Protein AF-A0A396J827-F1 (afdb_monomer)

Sequence (99 aa):
MKILHCVENFNGVKDERCEATIPFYIPNLRDQSMSAQFPQGFLGITLMEQPNKYYFIIRDHKLIVEADSSILTIIEKLQSYKSKVAHNCEGLQYNLGDF

Solvent-accessible surface area (backbone atoms only — not comparable to full-atom values): 5728 Å² total; per-residue (Å²): 140,59,67,65,62,53,43,49,74,69,70,30,44,77,70,50,77,44,42,35,43,41,34,36,33,33,57,53,66,92,54,74,88,54,52,89,80,49,73,79,38,36,36,40,40,38,39,68,94,42,71,62,37,29,36,39,39,31,68,97,72,77,41,76,46,83,42,55,40,66,53,57,58,51,35,59,75,66,49,49,45,44,79,77,51,70,46,78,48,80,50,74,44,59,42,44,90,96,77

Structure (mmCIF, N/CA/C/O backbone):
data_AF-A0A396J827-F1
#
_entry.id   AF-A0A396J827-F1
#
loop_
_atom_site.group_PDB
_atom_site.id
_atom_site.type_symbol
_atom_site.label_atom_id
_atom_site.label_alt_id
_atom_site.label_comp_id
_atom_site.label_asym_id
_atom_site.label_entity_id
_atom_site.label_seq_id
_atom_site.pdbx_PDB_ins_code
_atom_site.Cartn_x
_atom_site.Cartn_y
_atom_site.Cartn_z
_atom_site.occupancy
_atom_site.B_iso_or_equiv
_atom_site.auth_seq_id
_atom_site.auth_comp_id
_atom_site.auth_asym_id
_atom_site.auth_atom_id
_atom_site.pdbx_PDB_model_num
ATOM 1 N N . MET A 1 1 ? 21.091 -15.648 -9.616 1.00 52.00 1 MET A N 1
ATOM 2 C CA . MET A 1 1 ? 21.552 -14.755 -10.702 1.00 52.00 1 MET A CA 1
ATOM 3 C C . MET A 1 1 ? 21.668 -15.530 -12.027 1.00 52.00 1 MET A C 1
ATOM 5 O O . MET A 1 1 ? 22.757 -15.722 -12.533 1.00 52.00 1 MET A O 1
ATOM 9 N N . LYS A 1 2 ? 20.554 -16.057 -12.559 1.00 55.84 2 LYS A N 1
ATOM 10 C CA . LYS A 1 2 ? 20.490 -16.714 -13.891 1.00 55.84 2 LYS A CA 1
ATOM 11 C C . LYS A 1 2 ? 19.471 -16.028 -14.807 1.00 55.84 2 LYS A C 1
ATOM 13 O O . LYS A 1 2 ? 19.710 -15.906 -15.994 1.00 55.84 2 LYS A O 1
ATOM 18 N N . ILE A 1 3 ? 18.387 -15.513 -14.217 1.00 58.75 3 ILE A N 1
ATOM 19 C CA . ILE A 1 3 ? 17.314 -14.784 -14.907 1.00 58.75 3 ILE A CA 1
ATOM 20 C C . ILE A 1 3 ? 17.848 -13.536 -15.635 1.00 58.75 3 ILE A C 1
ATOM 22 O O . ILE A 1 3 ? 17.520 -13.340 -16.797 1.00 58.75 3 ILE A O 1
ATOM 26 N N . LEU A 1 4 ? 18.733 -12.758 -14.993 1.00 63.84 4 LEU A N 1
ATOM 27 C CA . LEU A 1 4 ? 19.327 -11.537 -15.568 1.00 63.84 4 LEU A CA 1
ATOM 28 C C . LEU A 1 4 ? 20.072 -11.809 -16.885 1.00 63.84 4 LEU A C 1
ATOM 30 O O . LEU A 1 4 ? 19.866 -11.105 -17.865 1.00 63.84 4 LEU A O 1
ATOM 34 N N . HIS A 1 5 ? 20.862 -12.886 -16.927 1.00 63.81 5 HIS A N 1
ATOM 35 C CA . HIS A 1 5 ? 21.661 -13.225 -18.104 1.00 63.81 5 HIS A CA 1
ATOM 36 C C . HIS A 1 5 ? 20.799 -13.657 -19.300 1.00 63.81 5 HIS A C 1
ATOM 38 O O . HIS A 1 5 ? 21.153 -13.405 -20.445 1.00 63.81 5 HIS A O 1
ATOM 44 N N . CYS A 1 6 ? 19.642 -14.282 -19.052 1.00 75.69 6 CYS A N 1
ATOM 45 C CA .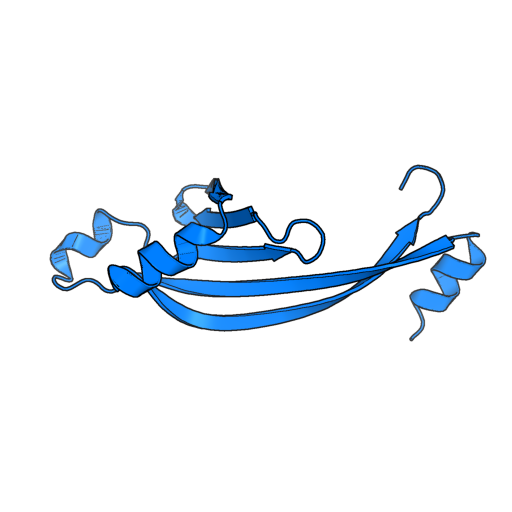 CYS A 1 6 ? 18.720 -14.635 -20.129 1.00 75.69 6 CYS A CA 1
ATOM 46 C C . CYS A 1 6 ? 18.126 -13.387 -20.792 1.00 75.69 6 CYS A C 1
ATOM 48 O O . CYS A 1 6 ? 18.098 -13.326 -22.013 1.00 75.69 6 CYS A O 1
ATOM 50 N N . VAL A 1 7 ? 17.681 -12.400 -20.008 1.00 77.19 7 VAL A N 1
ATOM 51 C CA . VAL A 1 7 ? 17.033 -11.183 -20.534 1.00 77.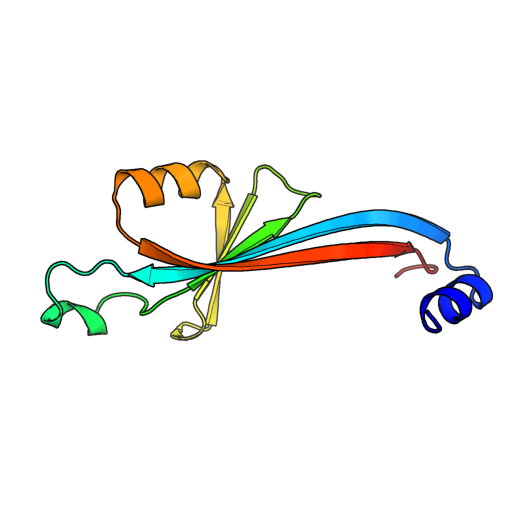19 7 VAL A CA 1
ATOM 52 C C . VAL A 1 7 ? 18.009 -10.342 -21.361 1.00 77.19 7 VAL A C 1
ATOM 54 O O . VAL A 1 7 ? 17.655 -9.877 -22.442 1.00 77.19 7 VAL A O 1
ATOM 57 N N . GLU A 1 8 ? 19.258 -10.226 -20.911 1.00 76.44 8 GLU A N 1
ATOM 58 C CA . GLU A 1 8 ? 20.324 -9.544 -21.658 1.00 76.44 8 GLU A CA 1
ATOM 59 C C . GLU A 1 8 ? 20.605 -10.226 -23.010 1.00 76.44 8 GLU A C 1
ATOM 61 O O . GLU A 1 8 ? 20.773 -9.548 -24.022 1.00 76.44 8 GLU A O 1
ATOM 66 N N . ASN A 1 9 ? 20.563 -11.563 -23.065 1.00 80.62 9 ASN A N 1
ATOM 67 C CA . ASN A 1 9 ? 20.756 -12.322 -24.307 1.00 80.62 9 ASN A CA 1
ATOM 68 C C . ASN A 1 9 ? 19.603 -12.159 -25.318 1.00 80.62 9 ASN A C 1
ATOM 70 O O . ASN A 1 9 ? 19.782 -12.471 -26.494 1.00 80.62 9 ASN A O 1
ATOM 74 N N . PHE A 1 10 ? 18.437 -11.667 -24.887 1.00 82.62 10 PHE A N 1
ATOM 75 C CA . PHE A 1 10 ? 17.309 -11.328 -25.762 1.00 82.62 10 PHE A CA 1
ATOM 76 C C . PHE A 1 10 ? 17.281 -9.842 -26.160 1.00 82.62 10 PHE A C 1
ATOM 78 O O . PHE A 1 10 ? 16.257 -9.362 -26.635 1.00 82.62 10 PHE A O 1
ATOM 85 N N . ASN A 1 11 ? 18.392 -9.113 -26.001 1.00 81.94 11 ASN A N 1
ATOM 86 C CA . ASN A 1 11 ? 18.488 -7.662 -26.218 1.00 81.94 11 ASN A CA 1
ATOM 87 C C . ASN A 1 11 ? 17.599 -6.832 -25.274 1.00 81.94 11 ASN A C 1
ATOM 89 O O . ASN A 1 11 ? 17.233 -5.706 -25.611 1.00 81.94 11 ASN A O 1
ATOM 93 N N . GLY A 1 12 ? 17.246 -7.365 -24.100 1.00 81.56 12 GLY A N 1
ATOM 94 C CA . GLY A 1 12 ? 16.540 -6.593 -23.084 1.00 81.56 12 GLY A CA 1
ATOM 95 C C . GLY A 1 12 ? 17.410 -5.440 -22.583 1.00 81.56 12 GLY A C 1
ATOM 96 O O . GLY A 1 12 ? 18.551 -5.650 -22.163 1.00 81.56 12 GLY A O 1
ATOM 97 N N . VAL A 1 13 ? 16.872 -4.223 -22.610 1.00 82.56 13 VAL A N 1
ATOM 98 C CA . VAL A 1 13 ? 17.555 -3.027 -22.108 1.00 82.56 13 VAL A CA 1
ATOM 99 C C . VAL A 1 13 ? 17.170 -2.841 -20.652 1.00 82.56 13 VAL A C 1
ATOM 101 O O . VAL A 1 13 ? 15.993 -2.743 -20.312 1.00 82.56 13 VAL A O 1
ATOM 104 N N . LYS A 1 14 ? 18.174 -2.814 -19.779 1.00 82.50 14 LYS A N 1
ATOM 105 C CA . LYS A 1 14 ? 17.966 -2.499 -18.369 1.00 82.50 14 LYS A CA 1
ATOM 106 C C . LYS A 1 14 ? 17.554 -1.035 -18.245 1.00 82.50 14 LYS A C 1
ATOM 108 O O . LYS A 1 14 ? 18.302 -0.171 -18.696 1.00 82.50 14 LYS A O 1
ATOM 113 N N . ASP A 1 15 ? 16.408 -0.796 -17.624 1.00 78.38 15 ASP A N 1
ATOM 114 C CA . ASP A 1 15 ? 15.821 0.535 -17.504 1.00 78.38 15 ASP A CA 1
ATOM 115 C C . ASP A 1 15 ? 16.137 1.122 -16.123 1.00 78.38 15 ASP A C 1
ATOM 117 O O . ASP A 1 15 ? 17.213 1.684 -15.907 1.00 78.38 15 ASP A O 1
ATOM 121 N N . GLU A 1 16 ? 15.273 0.872 -15.138 1.00 82.44 16 GLU A N 1
ATOM 122 C CA . GLU A 1 16 ? 15.369 1.465 -13.805 1.00 82.44 16 GLU A CA 1
ATOM 123 C C . GLU A 1 16 ? 15.263 0.426 -12.676 1.00 82.44 16 GLU A C 1
ATOM 125 O O . GLU A 1 16 ? 15.005 -0.765 -12.885 1.00 82.44 16 GLU A O 1
ATOM 130 N N . ARG A 1 17 ? 15.541 0.866 -11.444 1.00 86.56 17 ARG A N 1
ATOM 131 C CA . ARG A 1 17 ? 15.224 0.089 -10.238 1.00 86.56 17 ARG A CA 1
ATOM 132 C C . ARG A 1 17 ? 13.756 0.316 -9.908 1.00 86.56 17 ARG A C 1
ATOM 134 O O . ARG A 1 17 ? 13.325 1.459 -9.909 1.00 86.56 17 ARG A O 1
ATOM 141 N N . CYS A 1 18 ? 13.043 -0.748 -9.565 1.00 87.88 18 CYS A N 1
ATOM 142 C CA . CYS A 1 18 ? 11.686 -0.647 -9.045 1.00 87.88 18 CYS A CA 1
ATOM 143 C C . CYS A 1 18 ? 11.675 -1.006 -7.559 1.00 87.88 18 CYS A C 1
ATOM 145 O O . CYS A 1 18 ? 12.397 -1.90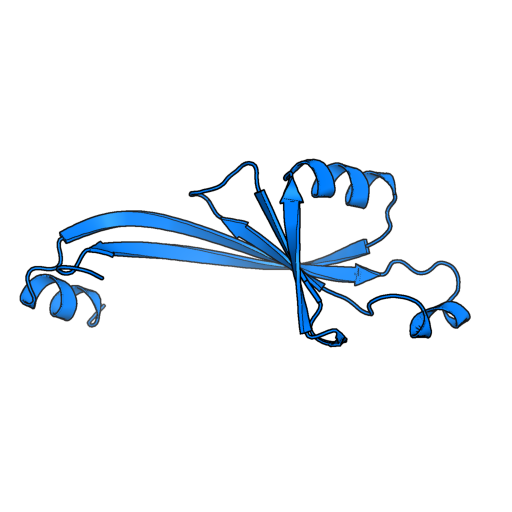6 -7.115 1.00 87.88 18 CYS A O 1
ATOM 147 N N . GLU A 1 19 ? 10.863 -0.298 -6.781 1.00 93.69 19 GLU A N 1
ATOM 148 C CA . GLU A 1 19 ? 10.647 -0.601 -5.370 1.00 93.69 19 GLU A CA 1
ATOM 149 C C . GLU A 1 19 ? 9.162 -0.494 -5.037 1.00 93.69 19 GLU A C 1
ATOM 151 O O . GLU A 1 19 ? 8.477 0.446 -5.449 1.00 93.69 19 GLU A O 1
ATOM 156 N N . ALA A 1 20 ? 8.670 -1.460 -4.267 1.00 94.44 20 ALA A N 1
ATOM 157 C CA . ALA A 1 20 ? 7.314 -1.457 -3.755 1.00 94.44 20 ALA A CA 1
ATOM 158 C C . ALA A 1 20 ? 7.288 -1.798 -2.266 1.00 94.44 20 ALA A C 1
ATOM 160 O O . ALA A 1 20 ? 7.898 -2.773 -1.819 1.00 94.44 20 ALA A O 1
ATOM 161 N N . THR A 1 21 ? 6.515 -1.032 -1.501 1.00 95.62 21 THR A N 1
ATOM 162 C CA . THR A 1 21 ? 6.203 -1.339 -0.101 1.00 95.62 21 THR A CA 1
ATOM 163 C C . THR A 1 21 ? 4.793 -1.899 -0.029 1.00 95.62 21 THR A C 1
ATOM 165 O O . THR A 1 21 ? 3.835 -1.260 -0.464 1.00 95.62 21 THR A O 1
ATOM 168 N N . ILE A 1 22 ? 4.664 -3.085 0.560 1.00 95.69 22 ILE A N 1
ATOM 169 C CA . ILE A 1 22 ? 3.422 -3.849 0.628 1.00 95.69 22 ILE A CA 1
ATOM 170 C C . ILE A 1 22 ? 3.075 -4.164 2.097 1.00 95.69 22 ILE A C 1
ATOM 172 O O . ILE A 1 22 ? 3.386 -5.248 2.608 1.00 95.69 22 ILE A O 1
ATOM 176 N N . PRO A 1 23 ? 2.480 -3.207 2.830 1.00 95.38 23 PRO A N 1
ATOM 177 C CA . PRO A 1 23 ? 1.993 -3.415 4.192 1.00 95.38 23 PRO A CA 1
ATOM 178 C C . PRO A 1 23 ? 0.647 -4.150 4.258 1.00 95.38 23 PRO A C 1
ATOM 180 O O . PRO A 1 23 ? -0.258 -3.910 3.464 1.00 95.38 23 PRO A O 1
ATOM 183 N N . PHE A 1 24 ? 0.471 -5.001 5.269 1.00 94.69 24 PHE A N 1
ATOM 184 C CA . PHE A 1 24 ? -0.820 -5.589 5.622 1.00 94.69 24 PHE A CA 1
ATOM 185 C C . PHE A 1 24 ? -1.428 -4.884 6.836 1.00 94.69 24 PHE A C 1
ATOM 187 O O . PHE A 1 24 ? -0.812 -4.819 7.906 1.00 94.69 24 PHE A O 1
ATOM 194 N N . TYR A 1 25 ? -2.663 -4.411 6.679 1.00 94.06 25 TYR A N 1
ATOM 195 C CA . TYR A 1 25 ? -3.409 -3.693 7.707 1.00 94.06 25 TYR A CA 1
ATOM 196 C C . TYR A 1 25 ? -4.573 -4.517 8.236 1.00 94.06 25 TYR A C 1
ATOM 198 O O . TYR A 1 25 ? -5.287 -5.171 7.478 1.00 94.06 25 TYR A O 1
ATOM 206 N N . ILE A 1 26 ? -4.794 -4.414 9.544 1.00 92.56 26 ILE A N 1
ATOM 207 C CA . ILE A 1 26 ? -5.965 -4.958 10.237 1.00 92.56 26 ILE A CA 1
ATOM 208 C C . ILE A 1 26 ? -6.741 -3.836 10.929 1.00 92.56 2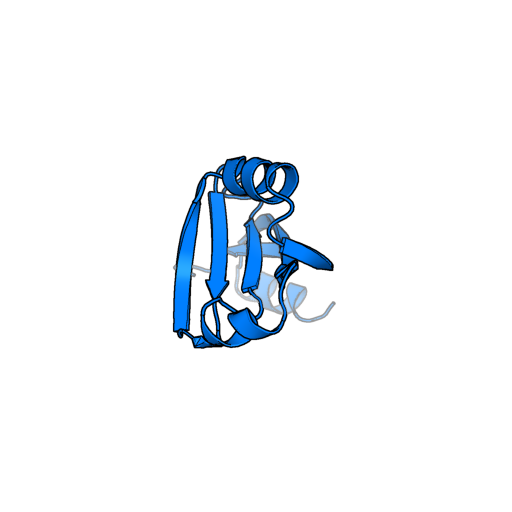6 ILE A C 1
ATOM 210 O O . ILE A 1 26 ? -6.120 -2.883 11.413 1.00 92.56 26 ILE A O 1
ATOM 214 N N . PRO A 1 27 ? -8.079 -3.920 10.977 1.00 91.19 27 PRO A N 1
ATOM 215 C CA . PRO A 1 27 ? -8.893 -2.887 11.589 1.00 91.19 27 PRO A CA 1
ATOM 216 C C . PRO A 1 27 ? -8.637 -2.832 13.095 1.00 91.19 27 PRO A C 1
ATOM 218 O O . PRO A 1 27 ? -8.491 -3.854 13.769 1.00 91.19 27 PRO A O 1
ATOM 221 N N . ASN A 1 28 ? -8.594 -1.619 13.628 1.00 89.94 28 ASN A N 1
ATOM 222 C CA . ASN A 1 28 ? -8.522 -1.362 15.057 1.00 89.94 28 ASN A CA 1
ATOM 223 C C . ASN A 1 28 ? -9.942 -1.106 15.582 1.00 89.94 28 ASN A C 1
ATOM 225 O O . ASN A 1 28 ? -10.373 0.035 15.760 1.00 89.94 28 ASN A O 1
ATOM 229 N N . LEU A 1 29 ? -10.707 -2.186 15.751 1.00 84.94 29 LEU A N 1
ATOM 230 C CA . LEU A 1 29 ? -12.094 -2.108 16.203 1.00 84.94 29 LEU A CA 1
ATOM 231 C C . LEU A 1 29 ? -12.145 -1.902 17.718 1.00 84.94 29 LEU A C 1
ATOM 233 O O . LEU A 1 29 ? -11.609 -2.706 18.479 1.00 84.94 29 LEU A O 1
ATOM 237 N N . ARG A 1 30 ? -12.840 -0.848 18.158 1.00 82.00 30 ARG A N 1
ATOM 238 C CA . ARG A 1 30 ? -13.152 -0.643 19.584 1.00 82.00 30 ARG A CA 1
ATOM 239 C C . ARG A 1 30 ? -14.202 -1.634 20.085 1.00 82.00 30 ARG A C 1
ATOM 241 O O . ARG A 1 30 ? -14.138 -2.052 21.234 1.00 82.00 30 ARG A O 1
ATOM 248 N N . ASP A 1 31 ? -15.133 -2.012 19.212 1.00 83.31 31 ASP A N 1
ATOM 249 C CA . ASP A 1 31 ? -16.165 -3.010 19.472 1.00 83.31 31 ASP A CA 1
ATOM 250 C C . ASP A 1 31 ? -16.054 -4.152 18.453 1.00 83.31 31 ASP A C 1
ATOM 252 O O . ASP A 1 31 ? -16.183 -3.949 17.243 1.00 83.31 31 ASP A O 1
ATOM 256 N N . GLN A 1 32 ? -15.807 -5.366 18.947 1.00 80.44 32 GLN A N 1
ATOM 257 C CA . GLN A 1 32 ? -15.661 -6.560 18.111 1.00 80.44 32 GLN A CA 1
ATOM 258 C C . GLN A 1 32 ? -16.984 -7.006 17.471 1.00 80.44 32 GLN A C 1
ATOM 260 O O . GLN A 1 32 ? -16.960 -7.703 16.450 1.00 80.44 32 GLN A O 1
ATOM 265 N N . SER A 1 33 ? -18.129 -6.571 18.009 1.00 82.06 33 SER A N 1
ATOM 266 C CA . SER A 1 33 ? -19.453 -6.857 17.443 1.00 82.06 33 SER A CA 1
ATOM 267 C C . SER A 1 33 ? -19.625 -6.273 16.032 1.00 82.06 33 SER A C 1
ATOM 269 O O . SER A 1 33 ? -20.384 -6.804 15.223 1.00 82.06 33 SER A O 1
ATOM 271 N N . MET A 1 34 ? -18.853 -5.232 15.694 1.00 79.62 34 MET A N 1
ATOM 272 C CA . MET A 1 34 ? -18.890 -4.549 14.398 1.00 79.62 34 MET A CA 1
ATOM 273 C C . MET A 1 34 ? -18.008 -5.190 13.319 1.00 79.62 34 MET A C 1
ATOM 275 O O . MET A 1 34 ? -17.938 -4.679 12.202 1.00 79.62 34 MET A O 1
ATOM 279 N N . SER A 1 35 ? -17.328 -6.297 13.619 1.00 77.00 35 SER A N 1
ATOM 280 C CA . SER A 1 35 ? -16.399 -6.948 12.684 1.00 77.00 35 SER A CA 1
ATOM 281 C C . SER A 1 35 ? -17.033 -7.260 11.321 1.00 77.00 35 SER A C 1
ATOM 283 O O . SER A 1 35 ? -16.433 -6.988 10.285 1.00 77.00 35 SER A O 1
ATOM 285 N N . ALA A 1 36 ? -18.281 -7.722 11.283 1.00 79.88 36 ALA A N 1
ATOM 286 C CA . ALA A 1 36 ? -18.954 -8.049 10.025 1.00 79.88 36 ALA A CA 1
ATOM 287 C C . ALA A 1 36 ? -19.264 -6.834 9.118 1.00 79.88 36 ALA A C 1
ATOM 289 O O . ALA A 1 36 ? -19.602 -7.027 7.954 1.00 79.88 36 ALA A O 1
ATOM 290 N N . GLN A 1 37 ? -19.175 -5.599 9.626 1.00 80.94 37 GLN A N 1
ATOM 291 C CA . GLN A 1 37 ? -19.554 -4.384 8.886 1.00 80.94 37 GLN A CA 1
ATOM 292 C C . GLN A 1 37 ? -18.384 -3.722 8.149 1.00 80.94 37 GLN A C 1
ATOM 294 O O . GLN A 1 37 ? -18.608 -2.869 7.291 1.00 80.94 37 GLN A O 1
ATOM 299 N N . PHE A 1 38 ? -17.143 -4.094 8.472 1.00 81.25 38 PHE A N 1
ATOM 300 C CA . PHE A 1 38 ? -15.945 -3.462 7.924 1.00 81.25 38 PHE A CA 1
ATOM 301 C C . PHE A 1 38 ? -14.984 -4.495 7.332 1.00 81.25 38 PHE A C 1
ATOM 303 O O . PHE A 1 38 ? -14.939 -5.635 7.803 1.00 81.25 38 PHE A O 1
ATOM 310 N N . PRO A 1 39 ? -14.164 -4.104 6.338 1.00 84.38 39 PRO A N 1
ATOM 311 C CA . PRO A 1 39 ? -13.086 -4.950 5.850 1.00 84.38 39 PRO A CA 1
ATOM 312 C C . PRO A 1 39 ? -12.193 -5.448 6.994 1.00 84.38 39 PRO A C 1
ATOM 314 O O . PRO A 1 39 ? -11.640 -4.660 7.761 1.00 84.38 39 PRO A O 1
ATOM 317 N N . GLN A 1 40 ? -12.011 -6.768 7.081 1.00 87.56 40 GLN A N 1
ATOM 318 C CA . GLN A 1 40 ? -11.190 -7.411 8.120 1.00 87.56 40 GLN A CA 1
ATOM 319 C C . GLN A 1 40 ? -9.682 -7.216 7.917 1.00 87.56 40 GLN A C 1
ATOM 321 O O . GLN A 1 40 ? -8.859 -7.590 8.754 1.00 87.56 40 GLN A O 1
ATOM 326 N N . GLY A 1 41 ? -9.315 -6.580 6.815 1.00 89.88 41 GLY A N 1
ATOM 327 C CA . GLY A 1 41 ? -7.980 -6.111 6.529 1.00 89.88 41 GLY A CA 1
ATOM 328 C C . GLY A 1 41 ? -7.850 -5.746 5.063 1.00 89.88 41 GLY A C 1
ATOM 329 O O . GLY A 1 41 ? -8.726 -6.031 4.243 1.00 89.88 41 GLY A O 1
ATOM 330 N N . PHE A 1 42 ? -6.734 -5.120 4.729 1.00 93.62 42 PHE A N 1
ATOM 331 C CA . PHE A 1 42 ? -6.379 -4.820 3.351 1.00 93.62 42 PHE A CA 1
ATOM 332 C C . PHE A 1 42 ? -4.867 -4.891 3.168 1.00 93.62 42 PHE A C 1
ATOM 334 O O . PHE A 1 42 ? -4.094 -4.779 4.126 1.00 93.62 42 PHE A O 1
ATOM 341 N N . LEU A 1 43 ? -4.456 -5.089 1.921 1.00 95.44 43 LEU A N 1
ATOM 342 C CA . LEU A 1 43 ? -3.073 -4.897 1.510 1.00 95.44 43 LEU A CA 1
ATOM 343 C C . LEU A 1 43 ? -2.911 -3.463 1.019 1.00 95.44 43 LEU A C 1
ATOM 345 O O . LEU A 1 43 ? -3.700 -3.012 0.192 1.00 95.44 43 LEU A O 1
ATOM 349 N N . GLY A 1 44 ? -1.925 -2.758 1.542 1.00 95.94 44 GLY A N 1
ATOM 350 C CA . GLY A 1 44 ? -1.464 -1.499 0.990 1.00 95.94 44 GLY A CA 1
ATOM 351 C C . GLY A 1 44 ? -0.395 -1.731 -0.059 1.00 95.94 44 GLY A C 1
ATOM 352 O O . GLY A 1 44 ? 0.360 -2.695 0.056 1.00 95.94 44 GLY A O 1
ATOM 353 N N . ILE A 1 45 ? -0.305 -0.852 -1.050 1.00 96.44 45 ILE A N 1
ATOM 354 C CA . ILE A 1 45 ? 0.803 -0.828 -2.005 1.00 96.44 45 ILE A CA 1
ATOM 355 C C . ILE A 1 45 ? 1.212 0.621 -2.249 1.00 96.44 45 ILE A C 1
ATOM 357 O O . ILE A 1 45 ? 0.383 1.445 -2.643 1.00 96.44 45 ILE A O 1
ATOM 361 N N . THR A 1 46 ? 2.500 0.890 -2.064 1.00 95.69 46 THR A N 1
ATOM 362 C CA . THR A 1 46 ? 3.180 2.097 -2.543 1.00 95.69 46 THR A CA 1
ATOM 363 C C . THR A 1 46 ? 4.198 1.684 -3.597 1.00 95.69 46 THR A C 1
ATOM 365 O O . THR A 1 46 ? 4.905 0.697 -3.393 1.00 95.69 46 THR A O 1
ATOM 368 N N . LEU A 1 47 ? 4.268 2.428 -4.700 1.00 94.06 47 LEU A N 1
ATOM 369 C CA . LEU A 1 47 ? 5.183 2.192 -5.819 1.00 94.06 47 LEU A CA 1
ATOM 370 C C . LEU A 1 47 ? 6.130 3.388 -5.959 1.00 94.06 47 LEU A C 1
ATOM 372 O O . LEU A 1 47 ? 5.669 4.532 -5.908 1.00 94.06 47 LEU A O 1
ATOM 376 N N . MET A 1 48 ? 7.428 3.142 -6.143 1.00 91.19 48 MET A N 1
ATOM 377 C CA . MET A 1 48 ? 8.433 4.202 -6.315 1.00 91.19 48 MET A CA 1
ATOM 378 C C . MET A 1 48 ? 8.121 5.104 -7.515 1.00 91.19 48 MET A C 1
ATOM 380 O O . MET A 1 48 ? 8.321 6.315 -7.454 1.00 91.19 48 MET A O 1
ATOM 384 N N . GLU A 1 49 ? 7.577 4.527 -8.581 1.00 90.19 49 GLU A N 1
ATOM 385 C CA . GLU A 1 49 ? 7.246 5.199 -9.838 1.00 90.19 49 GLU A CA 1
ATOM 386 C C . GLU A 1 49 ? 6.041 6.143 -9.683 1.00 90.19 49 GLU A C 1
ATOM 388 O O . GLU A 1 49 ? 5.813 7.032 -10.505 1.00 90.19 49 GLU A O 1
ATOM 393 N N . GLN A 1 50 ? 5.242 5.957 -8.626 1.00 93.06 50 GLN A N 1
ATOM 394 C CA . GLN A 1 50 ? 4.030 6.729 -8.351 1.00 93.06 50 GLN A CA 1
ATOM 395 C C . GLN A 1 50 ? 3.949 7.122 -6.868 1.00 93.06 50 GLN A C 1
ATOM 397 O O . GLN A 1 50 ? 3.028 6.706 -6.161 1.00 93.06 50 GLN A O 1
ATOM 402 N N . PRO A 1 51 ? 4.862 7.985 -6.385 1.00 92.12 51 PRO A N 1
ATOM 403 C CA . PRO A 1 51 ? 5.012 8.274 -4.955 1.00 92.12 51 PRO A CA 1
ATOM 404 C C . PRO A 1 51 ? 3.800 8.991 -4.336 1.00 92.12 51 PRO A C 1
ATOM 406 O O . PRO A 1 51 ? 3.600 8.966 -3.122 1.00 92.12 51 PRO A O 1
ATOM 409 N N . ASN A 1 52 ? 2.966 9.620 -5.166 1.00 96.56 52 ASN A N 1
ATOM 410 C CA . ASN A 1 52 ? 1.761 10.327 -4.727 1.00 96.56 52 ASN A CA 1
ATOM 411 C C . ASN A 1 52 ? 0.527 9.420 -4.655 1.00 96.56 52 ASN A C 1
ATOM 413 O O . ASN A 1 52 ? -0.553 9.887 -4.305 1.00 96.56 52 ASN A O 1
ATOM 417 N N . LYS A 1 53 ? 0.660 8.136 -5.000 1.00 97.25 53 LYS A N 1
ATOM 418 C CA . LYS A 1 53 ? -0.449 7.187 -5.009 1.00 97.25 53 LYS A CA 1
ATOM 419 C C . LYS A 1 53 ? -0.282 6.116 -3.949 1.00 97.25 53 LYS A C 1
ATOM 421 O O . LYS A 1 53 ? 0.823 5.714 -3.588 1.00 97.25 53 LYS A O 1
ATOM 426 N N . TYR A 1 54 ? -1.420 5.629 -3.489 1.00 97.12 54 TYR A N 1
ATOM 427 C CA . TYR A 1 54 ? -1.527 4.491 -2.605 1.00 97.12 54 TYR A CA 1
ATOM 428 C C . TYR A 1 54 ? -2.672 3.599 -3.055 1.00 97.12 54 TYR A C 1
ATOM 430 O O . TYR A 1 54 ? -3.763 4.084 -3.362 1.00 97.12 54 TYR A O 1
ATOM 438 N N . TYR A 1 55 ? -2.440 2.292 -3.063 1.00 97.25 55 TYR A N 1
ATOM 439 C CA . TYR A 1 55 ? -3.446 1.326 -3.481 1.00 97.25 55 TYR A CA 1
ATOM 440 C C . TYR A 1 55 ? -3.865 0.432 -2.323 1.00 97.25 55 TYR A C 1
ATOM 442 O O . TYR A 1 55 ? -3.030 -0.114 -1.603 1.00 97.25 55 TYR A O 1
ATOM 450 N N . PHE A 1 56 ? -5.173 0.239 -2.183 1.00 95.38 56 PHE A N 1
ATOM 451 C CA . PHE A 1 56 ? -5.769 -0.720 -1.262 1.00 95.38 56 PHE A CA 1
ATOM 452 C C . PHE A 1 56 ? -6.240 -1.940 -2.034 1.00 95.38 56 PHE A C 1
ATOM 454 O O . PHE A 1 56 ? -7.027 -1.804 -2.968 1.00 95.38 56 PHE A O 1
ATOM 461 N N . ILE A 1 57 ? -5.850 -3.133 -1.597 1.00 95.50 57 ILE A N 1
ATOM 462 C CA . ILE A 1 57 ? -6.444 -4.389 -2.054 1.00 95.50 57 ILE A CA 1
ATOM 463 C C . ILE A 1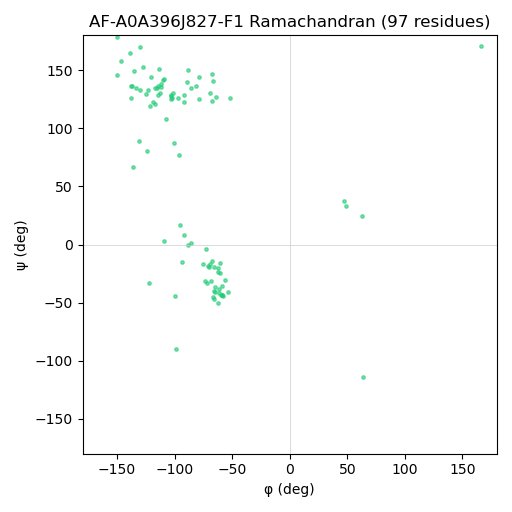 57 ? -7.303 -4.955 -0.930 1.00 95.50 57 ILE A C 1
ATOM 465 O O . ILE A 1 57 ? -6.797 -5.479 0.069 1.00 95.50 57 ILE A O 1
ATOM 469 N N . ILE A 1 58 ? -8.618 -4.887 -1.120 1.00 93.69 58 ILE A N 1
ATOM 470 C CA . ILE A 1 58 ? -9.617 -5.432 -0.202 1.00 93.69 58 ILE A CA 1
ATOM 471 C C . ILE A 1 58 ? -10.089 -6.772 -0.770 1.00 93.69 58 ILE A C 1
ATOM 473 O O . ILE A 1 58 ? -11.056 -6.850 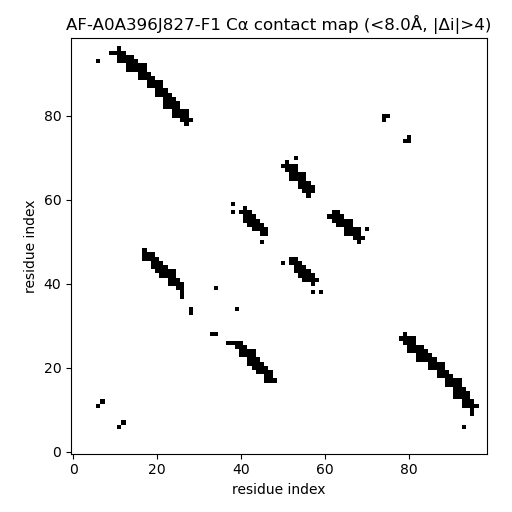-1.531 1.00 93.69 58 ILE A O 1
ATOM 477 N N . ARG A 1 59 ? -9.365 -7.843 -0.420 1.00 89.31 59 ARG A N 1
ATOM 478 C CA . ARG A 1 59 ? -9.534 -9.182 -1.018 1.00 89.31 59 ARG A CA 1
ATOM 479 C C . ARG A 1 59 ? -10.944 -9.742 -0.855 1.00 89.31 59 ARG A C 1
ATOM 481 O O . ARG A 1 59 ? -11.503 -10.230 -1.833 1.00 89.31 59 ARG A O 1
ATOM 488 N N . ASP A 1 60 ? -11.527 -9.600 0.333 1.00 87.56 60 ASP A N 1
ATOM 489 C CA . ASP A 1 60 ? -12.867 -10.121 0.646 1.00 87.56 60 ASP A CA 1
ATOM 490 C C . ASP A 1 60 ? -13.956 -9.510 -0.250 1.00 87.56 60 ASP A C 1
ATOM 492 O O . ASP A 1 60 ? -14.985 -10.130 -0.502 1.00 87.56 60 ASP A O 1
ATOM 496 N N . HIS A 1 61 ? -13.691 -8.318 -0.789 1.00 88.25 61 HIS A N 1
ATOM 497 C CA . HIS A 1 6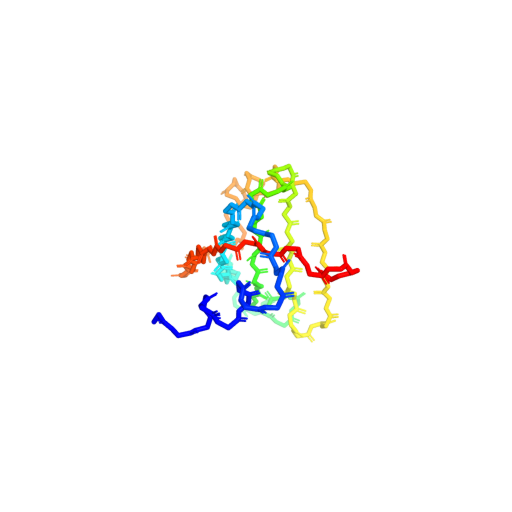1 ? -14.604 -7.566 -1.645 1.00 88.25 61 HIS A CA 1
ATOM 498 C C . HIS A 1 61 ? -14.143 -7.519 -3.108 1.00 88.25 61 HIS A C 1
ATOM 500 O O . HIS A 1 61 ? -14.786 -6.863 -3.923 1.00 88.25 61 HIS A O 1
ATOM 506 N N . LYS A 1 62 ? -13.033 -8.194 -3.452 1.00 92.25 62 LYS A N 1
ATOM 507 C CA . LYS A 1 62 ? -12.396 -8.161 -4.783 1.00 92.25 62 LYS A CA 1
ATOM 508 C C . LYS A 1 62 ? -12.232 -6.734 -5.325 1.00 92.25 62 LYS A C 1
ATOM 510 O O . LYS A 1 62 ? -12.407 -6.492 -6.516 1.00 92.25 62 LYS A O 1
ATOM 515 N N . LEU A 1 63 ? -11.915 -5.796 -4.434 1.00 94.56 63 LEU A N 1
ATOM 516 C CA . LEU A 1 63 ? -11.858 -4.373 -4.740 1.00 94.56 63 LEU A CA 1
ATOM 517 C C . LEU A 1 63 ? -10.415 -3.877 -4.681 1.00 94.56 63 LEU A C 1
ATOM 519 O O . LEU A 1 63 ? -9.685 -4.186 -3.735 1.00 94.56 63 LEU A O 1
ATOM 523 N N . ILE A 1 64 ? -10.047 -3.073 -5.677 1.00 95.81 64 ILE A N 1
ATOM 524 C CA . ILE A 1 64 ? -8.828 -2.269 -5.672 1.00 95.81 64 ILE A CA 1
ATOM 525 C C . ILE A 1 64 ? -9.247 -0.806 -5.645 1.00 95.81 64 ILE A C 1
ATOM 527 O O . ILE A 1 64 ? -10.074 -0.384 -6.453 1.00 95.81 64 ILE A O 1
ATOM 531 N N . VAL A 1 65 ? -8.690 -0.047 -4.708 1.00 95.38 65 VAL A N 1
ATOM 532 C CA . VAL A 1 65 ? -8.941 1.390 -4.584 1.00 95.38 65 VAL A CA 1
ATOM 533 C C . VAL A 1 65 ? -7.625 2.119 -4.759 1.00 95.38 65 VAL A C 1
ATOM 535 O O . VAL A 1 65 ? -6.683 1.864 -4.014 1.00 95.38 65 VAL A O 1
ATOM 538 N N . GLU A 1 66 ? -7.575 3.022 -5.730 1.00 97.62 66 GLU A N 1
ATOM 539 C CA . GLU A 1 66 ? -6.515 4.019 -5.845 1.00 97.62 66 GLU A CA 1
ATOM 540 C C . GLU A 1 66 ? -6.875 5.230 -4.977 1.00 97.62 66 GLU A C 1
ATOM 542 O O . GLU A 1 66 ? -8.011 5.708 -4.999 1.00 97.62 66 GLU A O 1
ATOM 547 N N . ALA A 1 67 ? -5.908 5.724 -4.215 1.00 97.06 67 ALA A N 1
ATOM 548 C CA . ALA A 1 67 ? -6.025 6.927 -3.409 1.00 97.06 67 ALA A CA 1
ATOM 549 C C . ALA A 1 67 ? -4.740 7.756 -3.492 1.00 97.06 67 ALA A C 1
ATOM 551 O O . ALA A 1 67 ? -3.682 7.264 -3.883 1.00 97.06 67 ALA A O 1
ATOM 552 N N . ASP A 1 68 ? -4.834 9.012 -3.072 1.00 97.88 68 ASP A N 1
ATOM 553 C CA . ASP A 1 68 ? -3.660 9.840 -2.809 1.00 97.88 68 ASP A CA 1
ATOM 554 C C . ASP A 1 68 ? -2.878 9.302 -1.597 1.00 97.88 68 ASP A C 1
ATOM 556 O O . ASP A 1 68 ? -3.472 8.789 -0.642 1.00 97.88 68 ASP A O 1
ATOM 560 N N . SER A 1 69 ? -1.550 9.432 -1.609 1.00 96.06 69 SER A N 1
ATOM 561 C CA . SER A 1 69 ? -0.683 8.904 -0.546 1.00 96.06 69 SER A CA 1
ATOM 562 C C . SER A 1 69 ? -0.937 9.533 0.831 1.00 96.06 69 SER A C 1
ATOM 564 O O . SER A 1 69 ? -0.673 8.891 1.854 1.00 96.06 69 SER A O 1
ATOM 566 N N . SER A 1 70 ? -1.562 10.717 0.900 1.00 96.12 70 SER A N 1
ATOM 567 C CA . SER A 1 70 ? -2.020 11.336 2.155 1.00 96.12 70 SER A CA 1
ATOM 568 C C . SER A 1 70 ? -3.043 10.499 2.931 1.00 96.12 70 SER A C 1
ATOM 570 O O . SER A 1 70 ? -3.224 10.712 4.136 1.00 96.12 70 SER A O 1
ATOM 572 N N . ILE A 1 71 ? -3.670 9.495 2.304 1.00 95.50 71 ILE A N 1
ATOM 573 C CA . ILE A 1 71 ? -4.554 8.547 2.993 1.00 95.50 71 ILE A CA 1
ATOM 574 C C . ILE A 1 71 ? -3.851 7.837 4.156 1.00 95.50 71 ILE A C 1
ATOM 576 O O . ILE A 1 71 ? -4.485 7.548 5.172 1.00 95.50 71 ILE A O 1
ATOM 580 N N . LEU A 1 72 ? -2.535 7.624 4.062 1.00 93.25 72 LEU A N 1
ATOM 581 C CA . LEU A 1 72 ? -1.734 7.044 5.139 1.00 93.25 72 LEU A CA 1
ATOM 582 C C . LEU A 1 72 ? -1.770 7.914 6.399 1.00 93.25 72 LEU A C 1
ATOM 584 O O . LEU A 1 72 ? -1.965 7.396 7.498 1.00 93.25 72 LEU A O 1
ATOM 588 N N . THR A 1 73 ? -1.682 9.236 6.240 1.00 95.00 73 THR A N 1
ATOM 589 C CA . THR A 1 73 ? -1.801 10.193 7.348 1.00 95.00 73 THR A CA 1
ATOM 590 C C . THR A 1 73 ? -3.195 10.164 7.967 1.00 95.00 73 THR A C 1
ATOM 592 O O . THR A 1 73 ? -3.340 10.298 9.182 1.00 95.00 73 THR A O 1
ATOM 595 N N . ILE A 1 74 ? -4.240 9.984 7.156 1.00 95.56 74 ILE A N 1
ATOM 596 C CA . ILE A 1 74 ? -5.615 9.860 7.655 1.00 95.56 74 ILE A CA 1
ATOM 597 C C . ILE A 1 74 ? -5.761 8.577 8.485 1.00 95.56 74 ILE A C 1
ATOM 599 O O . ILE A 1 74 ? -6.282 8.636 9.598 1.00 95.56 74 ILE A O 1
ATOM 603 N N . ILE A 1 75 ? -5.269 7.437 7.988 1.00 93.00 75 ILE A N 1
ATOM 604 C CA . ILE A 1 75 ? -5.315 6.145 8.697 1.00 93.00 75 ILE A CA 1
ATOM 605 C C . ILE A 1 75 ? -4.572 6.232 10.030 1.00 93.00 75 ILE A C 1
ATOM 607 O O . ILE A 1 75 ? -5.085 5.771 11.051 1.00 93.00 75 ILE A O 1
ATOM 611 N N . GLU A 1 76 ? -3.396 6.858 10.032 1.00 92.19 76 GLU A N 1
ATOM 612 C CA . GLU A 1 76 ? -2.593 7.068 11.234 1.00 92.19 76 GLU A CA 1
ATOM 613 C C . GLU A 1 76 ? -3.329 7.934 12.264 1.00 92.19 76 GLU A C 1
ATOM 615 O 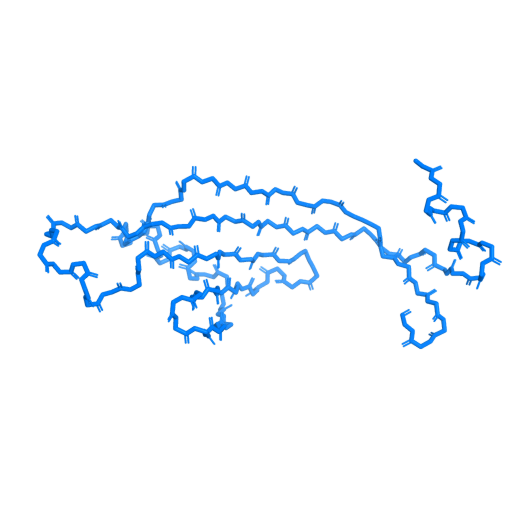O . GLU A 1 76 ? -3.476 7.529 13.418 1.00 92.19 76 GLU A O 1
ATOM 620 N N . LYS A 1 77 ? -3.858 9.092 11.848 1.00 95.44 77 LYS A N 1
ATOM 621 C CA . LYS A 1 77 ? -4.572 10.022 12.740 1.00 95.44 77 LYS A CA 1
ATOM 622 C C . LYS A 1 77 ? -5.858 9.432 13.305 1.00 95.44 77 LYS A C 1
ATOM 624 O O . LYS A 1 77 ? -6.164 9.644 14.475 1.00 95.44 77 LYS A O 1
ATOM 629 N N . LEU A 1 78 ? -6.617 8.710 12.483 1.00 93.44 78 LEU A N 1
ATOM 630 C CA . LEU A 1 78 ? -7.849 8.053 12.921 1.00 93.44 78 LEU A CA 1
ATOM 631 C C . LEU A 1 78 ? -7.573 6.799 13.754 1.00 93.44 78 LEU A C 1
ATOM 633 O O . LEU A 1 78 ? -8.485 6.307 14.418 1.00 93.44 78 LEU A O 1
ATOM 637 N N . GLN A 1 79 ? -6.346 6.268 13.699 1.00 91.44 79 GLN A N 1
ATOM 638 C CA . GLN A 1 79 ? -5.974 4.968 14.253 1.00 91.44 79 GLN A CA 1
ATOM 639 C C . GLN A 1 79 ? -6.953 3.863 13.835 1.00 91.44 79 GLN A C 1
ATOM 641 O O . GLN A 1 79 ? -7.226 2.948 14.612 1.00 91.44 79 GLN A O 1
ATOM 646 N N . SER A 1 80 ? -7.511 3.969 12.624 1.00 87.56 80 SER A N 1
ATOM 647 C CA . SER A 1 80 ? -8.587 3.101 12.132 1.00 87.56 80 SER A CA 1
ATOM 648 C C . SER A 1 80 ? -8.081 1.705 11.785 1.00 87.56 80 SER A C 1
ATOM 650 O O . SER A 1 80 ? -8.794 0.719 11.964 1.00 87.56 80 SER A O 1
ATOM 652 N N . TYR A 1 81 ? -6.827 1.616 11.344 1.00 91.62 81 TYR A N 1
ATOM 653 C CA . TYR A 1 81 ? -6.140 0.370 11.047 1.00 91.62 81 TYR A CA 1
ATOM 654 C C . TYR A 1 81 ? -4.732 0.384 11.627 1.00 91.62 81 TYR A C 1
ATOM 656 O O . TYR A 1 81 ? -4.074 1.422 11.700 1.00 91.62 81 TYR A O 1
ATOM 664 N N . LYS A 1 82 ? -4.247 -0.798 11.997 1.00 91.88 82 LYS A N 1
ATOM 665 C CA . LYS A 1 82 ? -2.874 -1.017 12.445 1.00 91.88 82 LYS A CA 1
ATOM 666 C C . LYS A 1 82 ? -2.130 -1.865 11.418 1.00 91.88 82 LYS A C 1
ATOM 668 O O . LYS A 1 82 ? -2.616 -2.927 11.027 1.00 91.88 82 LYS A O 1
ATOM 673 N N . SER A 1 83 ? -0.943 -1.412 11.017 1.00 91.00 83 SER A N 1
ATOM 674 C CA . SER A 1 83 ? -0.032 -2.219 10.199 1.00 91.00 83 SER A CA 1
ATOM 675 C C . SER A 1 83 ? 0.522 -3.379 11.031 1.00 91.00 83 SER A C 1
ATOM 677 O O . SER A 1 83 ? 0.961 -3.181 12.168 1.00 91.00 83 SER A O 1
ATOM 679 N N . LYS A 1 84 ? 0.458 -4.599 10.491 1.00 88.88 84 LYS A N 1
ATOM 680 C CA . LYS A 1 84 ? 0.960 -5.820 11.145 1.00 88.88 84 LYS A CA 1
ATOM 681 C C . LYS A 1 84 ? 2.334 -6.230 10.636 1.00 88.88 84 LYS A C 1
ATOM 683 O O . LYS A 1 84 ? 3.190 -6.607 11.428 1.00 88.88 84 LYS A O 1
ATOM 688 N N . VAL A 1 85 ? 2.513 -6.192 9.323 1.00 88.12 85 VAL A N 1
ATOM 689 C CA . VAL A 1 85 ? 3.753 -6.554 8.635 1.00 88.12 85 VAL A CA 1
ATOM 690 C C . VAL A 1 85 ? 3.854 -5.723 7.367 1.00 88.12 85 VAL A C 1
ATOM 692 O O . VAL A 1 85 ? 2.831 -5.428 6.751 1.00 88.12 85 VAL A O 1
ATOM 695 N N . ALA A 1 86 ? 5.072 -5.354 6.986 1.00 89.19 86 ALA A N 1
ATOM 696 C CA . ALA A 1 86 ? 5.359 -4.749 5.697 1.00 89.19 86 ALA A CA 1
ATOM 697 C C . ALA A 1 86 ? 6.404 -5.582 4.965 1.00 89.19 86 ALA A C 1
ATOM 699 O O . ALA A 1 86 ? 7.416 -5.973 5.548 1.00 89.19 86 ALA A O 1
ATOM 700 N N . HIS A 1 87 ? 6.131 -5.859 3.696 1.00 91.19 87 HIS A N 1
ATOM 701 C CA . HIS A 1 87 ? 7.094 -6.451 2.785 1.00 91.19 87 HIS A CA 1
ATOM 702 C C . HIS A 1 87 ? 7.628 -5.361 1.868 1.00 91.19 87 HIS A C 1
ATOM 704 O O . HIS A 1 87 ? 6.844 -4.655 1.241 1.00 91.19 87 HIS A O 1
ATOM 710 N N . ASN A 1 88 ? 8.948 -5.240 1.793 1.00 92.94 88 ASN A N 1
ATOM 711 C CA . ASN A 1 88 ? 9.604 -4.386 0.813 1.00 92.94 88 ASN A CA 1
ATOM 712 C C . ASN A 1 88 ? 10.111 -5.272 -0.317 1.00 92.94 88 ASN A C 1
ATOM 714 O O . ASN A 1 88 ? 10.731 -6.312 -0.074 1.00 92.94 88 ASN A O 1
ATOM 718 N N . CYS A 1 89 ? 9.802 -4.877 -1.541 1.00 91.38 89 CYS A N 1
ATOM 719 C CA . CYS A 1 89 ? 10.215 -5.560 -2.749 1.00 91.38 89 CYS A CA 1
ATOM 720 C C . CYS A 1 89 ? 11.102 -4.612 -3.544 1.00 91.38 89 CYS A C 1
ATOM 722 O O . CYS A 1 89 ? 10.650 -3.540 -3.925 1.00 91.38 89 CYS A O 1
ATOM 724 N N . GLU A 1 90 ? 12.335 -5.030 -3.809 1.00 92.25 90 GLU A N 1
ATOM 725 C CA . GLU A 1 90 ? 13.275 -4.319 -4.672 1.00 92.25 90 GLU A CA 1
ATOM 726 C C . GLU A 1 90 ? 13.504 -5.141 -5.940 1.00 92.25 90 GLU A C 1
ATOM 728 O O . GLU A 1 90 ? 13.645 -6.369 -5.888 1.00 92.25 90 GLU A O 1
ATOM 733 N N . GLY A 1 91 ? 13.553 -4.469 -7.084 1.00 89.44 91 GLY A N 1
ATOM 734 C CA . GLY A 1 91 ? 13.688 -5.109 -8.380 1.00 89.44 91 GLY A CA 1
ATOM 735 C C . GLY A 1 91 ? 14.412 -4.252 -9.411 1.00 89.44 91 GLY A C 1
ATOM 736 O O . GLY A 1 91 ? 14.856 -3.132 -9.160 1.00 89.44 91 GLY A O 1
ATOM 737 N N . LEU A 1 92 ? 14.565 -4.841 -10.593 1.00 87.38 92 LEU A N 1
ATOM 738 C CA . LEU A 1 92 ? 15.118 -4.200 -11.778 1.00 87.38 92 LEU A CA 1
ATOM 739 C C . LEU A 1 92 ? 14.102 -4.343 -12.904 1.00 87.38 92 LEU A C 1
ATOM 741 O O . LEU A 1 92 ? 13.650 -5.458 -13.173 1.00 87.38 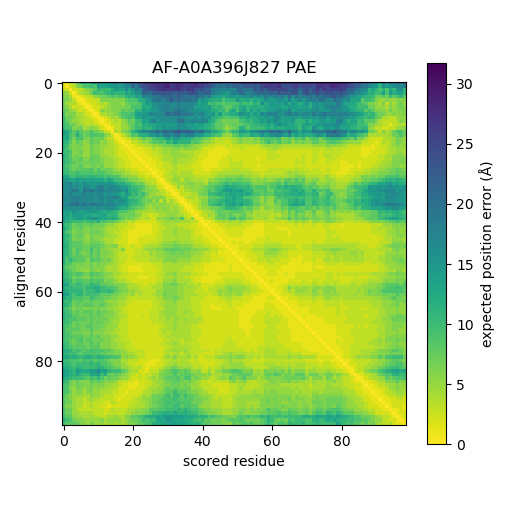92 LEU A O 1
ATOM 745 N N . GLN A 1 93 ? 13.784 -3.235 -13.559 1.00 87.06 93 GLN A N 1
ATOM 746 C CA . GLN A 1 93 ? 12.942 -3.204 -14.742 1.00 87.06 93 GLN A CA 1
ATOM 747 C C . GLN A 1 93 ? 13.797 -3.379 -16.001 1.00 87.06 93 GLN A C 1
ATOM 749 O O . GLN A 1 93 ? 14.911 -2.857 -16.111 1.00 87.06 93 GLN A O 1
ATOM 754 N N . TYR A 1 94 ? 13.270 -4.155 -16.941 1.00 88.25 94 TYR A N 1
ATOM 755 C CA . TYR A 1 94 ? 13.872 -4.412 -18.241 1.00 88.25 94 TYR A CA 1
ATOM 756 C C . TYR A 1 94 ? 12.823 -4.165 -19.310 1.00 88.25 94 TYR A C 1
ATOM 758 O O . TYR A 1 94 ? 11.724 -4.694 -19.190 1.00 88.25 94 TYR A O 1
ATOM 766 N N . ASN A 1 95 ? 13.202 -3.428 -20.349 1.00 87.12 95 ASN A N 1
ATOM 767 C CA . ASN A 1 95 ? 12.379 -3.213 -21.530 1.00 87.12 95 ASN A CA 1
ATOM 768 C C . ASN A 1 95 ? 12.819 -4.201 -22.617 1.00 87.12 95 ASN A C 1
ATOM 770 O O . ASN A 1 95 ? 14.005 -4.276 -22.963 1.00 87.12 95 ASN A O 1
ATOM 774 N N . LEU A 1 96 ? 11.879 -4.971 -23.151 1.00 89.06 96 LEU A N 1
ATOM 775 C CA . LEU A 1 96 ? 12.096 -6.004 -24.158 1.00 89.06 96 LEU A CA 1
ATOM 776 C C . LEU A 1 96 ? 11.091 -5.840 -25.303 1.00 89.06 96 LEU A C 1
ATOM 778 O O . LEU A 1 96 ? 10.022 -6.450 -25.320 1.00 89.06 96 LEU A O 1
ATOM 782 N N . GLY A 1 97 ? 11.464 -5.038 -26.301 1.00 85.44 97 GLY A N 1
ATOM 783 C CA . GLY A 1 97 ? 10.561 -4.702 -27.401 1.00 85.44 97 GLY A CA 1
ATOM 784 C C . GLY A 1 97 ? 9.357 -3.918 -26.879 1.00 85.44 97 GLY A C 1
ATOM 785 O O . GLY A 1 97 ? 9.531 -2.809 -26.386 1.00 85.44 97 GLY A O 1
ATOM 786 N N . ASP A 1 98 ? 8.167 -4.512 -26.970 1.00 87.50 98 ASP A N 1
ATOM 787 C CA . ASP A 1 98 ? 6.900 -3.910 -26.528 1.00 87.50 98 ASP A CA 1
ATOM 788 C C . ASP A 1 98 ? 6.520 -4.259 -25.066 1.00 87.50 98 ASP A C 1
ATOM 790 O O . ASP A 1 98 ? 5.395 -3.975 -24.649 1.00 87.50 98 ASP A O 1
ATOM 794 N N . PHE A 1 99 ? 7.416 -4.907 -24.305 1.00 79.06 99 PHE A N 1
ATOM 795 C CA . PHE A 1 99 ? 7.173 -5.414 -22.943 1.00 79.06 99 PHE A CA 1
ATOM 796 C C . PHE A 1 99 ? 8.131 -4.846 -21.901 1.00 79.06 99 PHE A C 1
ATOM 798 O O . PHE A 1 99 ? 9.311 -4.612 -22.252 1.00 79.06 99 PHE A O 1
#

Organism: Medicago truncatula (NCBI:txid3880)

Secondary structure (DSSP, 8-state):
--HHHHHHHTTPEEEEEEEEEEEEEEE--S-GGGGGGS-S-EEEEEETT-TTEEEEEEGGGTEEEEEETTHHHHHHHHT-EEEEEEEEEEEEEEE-TT-

pLDDT: mean 88.09, std 8.96, range [52.0, 97.88]

Nearest PDB structures (foldseek):
  7ui9-assembly1_t  TM=7.973E-01  e=2.103E-02  Saccharomyces cerevisiae S288C
  8ceo-assembly1_f  TM=7.276E-01  e=1.582E-02  Saccharomyces cerevisiae
  2hzs-assembly2_C  TM=7.058E-01  e=6.576E-02  Saccharomyces cerevisiae
  6xp5-assembly1_R  TM=5.648E-01  e=2.894E-01  Thermochaetoides thermophila DSM 1495
  7pw0-assembly7_G  TM=4.065E-01  e=4.726E+00  Gallus gallus

Mean predicted aligned error: 6.42 Å

Foldseek 3Di:
DVVVVVCVVLVWDWDDKKKKKKWKKAFPDPDPVCCVVDQRIWIWIAIPVCNQWIWTCRPVVRDIDIDGPCVVVVCVVVVGIDTDDMDMDMGIDIDRPPD

Radius of gyration: 17.93 Å; Cα contacts (8 Å, |Δi|>4): 165; chains: 1; bounding box: 41×28×47 Å

InterPro domains:
  IPR013921 Mediator complex, subunit Med20 [PF08612] (3-99)
  IPR013921 Mediator complex, subunit Med20 [PTHR12465] (3-99)